Protein AF-A0A9Q4MUD4-F1 (afdb_monomer_lite)

Sequence (53 aa):
MENWRFIEENPDYMISDHGRVLSFKGKSKLILYTKIIGTGYETVSLLNKGICT

Secondary structure (DSSP, 8-state):
---EEEETTEEEEEEETTS-EEE-SSSS-EEPP-EE-TTS-EE-PPPPTT---

pLDDT: mean 90.57, std 8.16, range [61.78, 97.69]

Structure (mmCIF, N/CA/C/O backbone):
data_AF-A0A9Q4MUD4-F1
#
_entry.id   AF-A0A9Q4MUD4-F1
#
loop_
_atom_site.group_PDB
_atom_site.id
_atom_site.type_symbol
_atom_site.label_atom_id
_atom_site.label_alt_id
_atom_site.label_comp_id
_atom_site.label_asym_id
_atom_site.label_entity_id
_atom_site.label_seq_id
_atom_site.pdbx_PDB_ins_code
_atom_site.Cartn_x
_atom_site.Cartn_y
_atom_site.Cartn_z
_atom_site.occupancy
_atom_site.B_iso_or_equiv
_atom_site.auth_seq_id
_atom_site.auth_comp_id
_atom_site.auth_asym_id
_atom_site.auth_atom_id
_atom_site.pdbx_PDB_model_num
ATOM 1 N N . MET A 1 1 ? 5.298 18.231 0.505 1.00 87.62 1 MET A N 1
ATOM 2 C CA . MET A 1 1 ? 4.359 17.511 1.393 1.00 87.62 1 MET A CA 1
ATOM 3 C C . MET A 1 1 ? 3.913 16.286 0.622 1.00 87.62 1 MET A C 1
ATOM 5 O O . MET A 1 1 ? 3.620 16.446 -0.553 1.00 87.62 1 MET A O 1
ATOM 9 N N . GLU A 1 2 ? 3.965 15.098 1.216 1.00 93.44 2 GLU A N 1
ATOM 10 C CA . GLU A 1 2 ? 3.534 13.867 0.541 1.00 93.44 2 GLU A CA 1
ATOM 11 C C . GLU A 1 2 ? 2.002 13.841 0.484 1.00 93.44 2 GLU A C 1
ATOM 13 O O . GLU A 1 2 ? 1.350 13.994 1.523 1.00 93.44 2 GLU A O 1
ATOM 18 N N . ASN A 1 3 ? 1.433 13.704 -0.716 1.00 97.38 3 ASN A N 1
ATOM 19 C CA . ASN A 1 3 ? -0.014 13.607 -0.886 1.00 97.38 3 ASN A CA 1
ATOM 20 C C . ASN A 1 3 ? -0.444 12.150 -0.779 1.00 97.38 3 ASN A C 1
ATOM 22 O O . ASN A 1 3 ? 0.180 11.276 -1.372 1.00 97.38 3 ASN A O 1
ATOM 26 N N . TRP A 1 4 ? -1.536 11.903 -0.061 1.00 97.25 4 TRP A N 1
ATOM 27 C CA . TRP A 1 4 ? -2.059 10.563 0.178 1.00 97.25 4 TRP A CA 1
ATOM 28 C C . TRP A 1 4 ? -3.508 10.470 -0.280 1.00 97.25 4 TRP A C 1
ATOM 30 O O . TRP A 1 4 ? -4.309 11.367 -0.013 1.00 97.25 4 TRP A O 1
ATOM 40 N N . ARG A 1 5 ? -3.864 9.352 -0.914 1.00 97.50 5 ARG A N 1
ATOM 41 C CA . ARG A 1 5 ? -5.250 9.022 -1.268 1.00 97.50 5 ARG A CA 1
ATOM 42 C C . ARG A 1 5 ? -5.572 7.578 -0.916 1.00 97.50 5 ARG A C 1
ATOM 44 O O . ARG A 1 5 ? -4.681 6.733 -0.922 1.00 97.50 5 ARG A O 1
ATOM 51 N N . PHE A 1 6 ? -6.836 7.294 -0.626 1.00 95.88 6 PHE A N 1
ATOM 52 C CA . PHE A 1 6 ? -7.294 5.920 -0.425 1.00 95.88 6 PHE A CA 1
ATOM 53 C C . PHE A 1 6 ? -7.221 5.116 -1.723 1.00 95.88 6 PHE A C 1
ATOM 55 O O . PHE A 1 6 ? -7.416 5.656 -2.813 1.00 95.88 6 PHE A O 1
ATOM 62 N N . ILE A 1 7 ? -6.951 3.819 -1.593 1.00 94.31 7 ILE A N 1
ATOM 63 C CA . ILE A 1 7 ? -7.125 2.864 -2.686 1.00 94.31 7 ILE A CA 1
ATOM 64 C C . ILE A 1 7 ? -8.620 2.543 -2.755 1.00 94.31 7 ILE A C 1
ATOM 66 O O . ILE A 1 7 ? -9.163 1.957 -1.823 1.00 94.31 7 ILE A O 1
ATOM 70 N N . GLU A 1 8 ? -9.294 2.952 -3.832 1.00 90.25 8 GLU A N 1
ATOM 71 C CA . GLU A 1 8 ? -10.767 2.960 -3.912 1.00 90.25 8 GLU A CA 1
ATOM 72 C C . GLU A 1 8 ? -11.401 1.591 -3.623 1.00 90.25 8 GLU A C 1
ATOM 74 O O . GLU A 1 8 ? -12.349 1.488 -2.843 1.00 90.25 8 GLU A O 1
ATOM 79 N N . GLU A 1 9 ? -10.838 0.518 -4.178 1.00 89.44 9 GLU A N 1
ATOM 80 C CA . GLU A 1 9 ? -11.352 -0.843 -3.980 1.00 89.44 9 GLU A CA 1
ATOM 81 C C . GLU A 1 9 ? -10.932 -1.468 -2.636 1.00 89.44 9 GLU A C 1
ATOM 83 O O . GLU A 1 9 ? -11.521 -2.459 -2.194 1.00 89.44 9 GLU A O 1
ATOM 88 N N . ASN A 1 10 ? -9.945 -0.883 -1.950 1.00 91.38 10 ASN A N 1
ATOM 89 C CA . ASN A 1 10 ? -9.413 -1.378 -0.683 1.00 91.38 10 ASN A CA 1
ATOM 90 C C . ASN A 1 10 ? -9.098 -0.212 0.280 1.00 91.38 10 ASN A C 1
ATOM 92 O O . ASN A 1 10 ? -7.930 0.139 0.472 1.00 91.38 10 ASN A O 1
ATOM 96 N N . PRO A 1 11 ? -10.133 0.395 0.898 1.00 91.69 11 PRO A N 1
ATOM 97 C CA . PRO A 1 11 ? -10.003 1.621 1.693 1.00 91.69 11 PRO A CA 1
ATOM 98 C C . PRO A 1 11 ? -9.240 1.426 3.011 1.00 91.69 11 PRO A C 1
ATOM 100 O O . PRO A 1 11 ? -8.942 2.398 3.699 1.00 91.69 11 PRO A O 1
ATOM 103 N N . ASP A 1 12 ? -8.870 0.186 3.341 1.00 92.62 12 ASP A N 1
ATOM 104 C CA . ASP A 1 12 ? -7.957 -0.130 4.440 1.00 92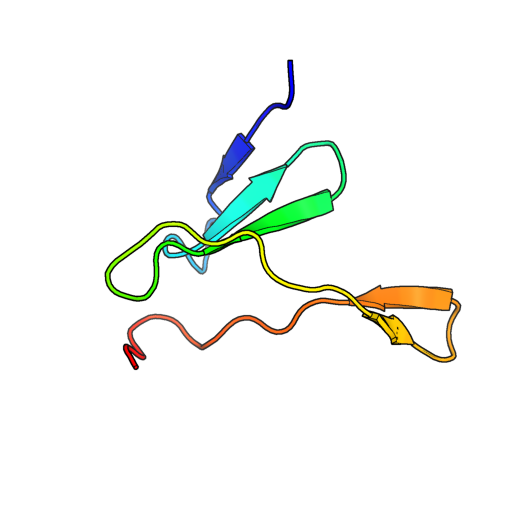.62 12 ASP A CA 1
ATOM 105 C C . ASP A 1 12 ? -6.510 0.325 4.153 1.00 92.62 12 ASP A C 1
ATOM 107 O O . ASP A 1 12 ? -5.630 0.185 5.009 1.00 92.62 12 ASP A O 1
ATOM 111 N N . TYR A 1 13 ? -6.248 0.858 2.955 1.00 95.19 13 TYR A N 1
ATOM 112 C CA . TYR A 1 13 ? -4.940 1.314 2.509 1.00 95.19 13 TYR A CA 1
ATOM 113 C C . TYR A 1 13 ? -5.003 2.686 1.829 1.00 95.19 13 TYR A C 1
ATOM 115 O O . TYR A 1 13 ? -5.963 3.030 1.134 1.00 95.19 13 TYR A O 1
ATOM 123 N N . MET A 1 14 ? -3.923 3.453 1.975 1.00 96.56 14 MET A N 1
ATOM 124 C CA . MET A 1 14 ? -3.661 4.663 1.194 1.00 96.56 14 MET A CA 1
ATOM 125 C C . MET A 1 14 ? -2.375 4.509 0.389 1.00 96.56 14 MET A C 1
ATOM 127 O O . MET A 1 14 ? -1.437 3.854 0.839 1.00 96.56 14 MET A O 1
ATOM 131 N N . ILE A 1 15 ? -2.316 5.159 -0.769 1.00 96.88 15 ILE A N 1
ATOM 132 C CA . ILE A 1 15 ? -1.113 5.278 -1.590 1.00 96.88 15 ILE A CA 1
ATOM 133 C C . ILE A 1 15 ? -0.682 6.739 -1.675 1.00 96.88 15 ILE A C 1
ATOM 135 O O . ILE A 1 15 ? -1.531 7.634 -1.785 1.00 96.88 15 ILE A O 1
ATOM 139 N N . SER A 1 16 ? 0.626 6.974 -1.605 1.00 97.31 16 SER A N 1
ATOM 140 C CA . SER A 1 16 ? 1.194 8.300 -1.793 1.00 97.31 16 SER A CA 1
ATOM 141 C C . SER A 1 16 ? 1.555 8.608 -3.242 1.00 97.31 16 SER A C 1
ATOM 143 O O . SER A 1 16 ? 1.688 7.712 -4.077 1.00 97.31 16 SER A O 1
ATOM 145 N N . ASP A 1 17 ? 1.772 9.887 -3.538 1.00 97.69 17 ASP A N 1
ATOM 146 C CA . ASP A 1 17 ? 2.339 10.358 -4.808 1.00 97.69 17 ASP A CA 1
ATOM 147 C C . ASP A 1 17 ? 3.777 9.868 -5.078 1.00 97.69 17 ASP A C 1
ATOM 149 O O . ASP A 1 17 ? 4.232 9.922 -6.218 1.00 97.69 17 ASP A O 1
ATOM 153 N N . HIS A 1 18 ? 4.458 9.316 -4.069 1.00 95.38 18 HIS A N 1
ATOM 154 C CA . HIS A 1 18 ? 5.766 8.663 -4.195 1.00 95.38 18 HIS A CA 1
ATOM 155 C C . HIS A 1 18 ? 5.678 7.130 -4.303 1.00 95.38 18 HIS A C 1
ATOM 157 O O . HIS A 1 18 ? 6.709 6.462 -4.318 1.00 95.38 18 HIS A O 1
ATOM 163 N N . GLY A 1 19 ? 4.471 6.553 -4.338 1.00 94.88 19 GLY A N 1
ATOM 164 C CA . GLY A 1 19 ? 4.264 5.107 -4.473 1.00 94.88 19 GLY A CA 1
ATOM 165 C C . GLY A 1 19 ? 4.359 4.306 -3.170 1.00 94.88 19 GLY A C 1
ATOM 166 O O . GLY A 1 19 ? 4.280 3.079 -3.204 1.00 94.88 19 GLY A O 1
ATOM 167 N N . ARG A 1 20 ? 4.474 4.960 -2.007 1.00 95.9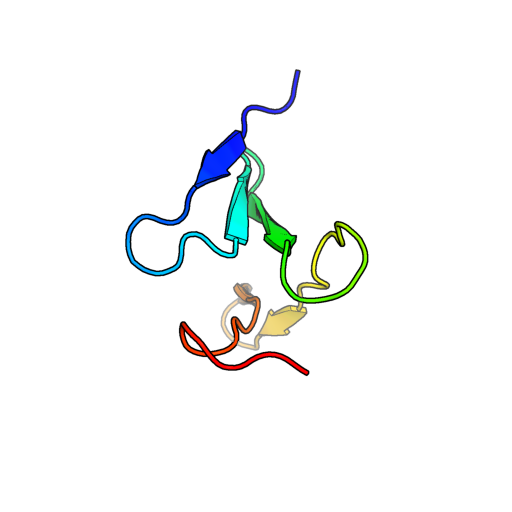4 20 ARG A N 1
ATOM 168 C CA . ARG A 1 20 ? 4.428 4.269 -0.708 1.00 95.94 20 ARG A CA 1
ATOM 169 C C . ARG A 1 20 ? 2.998 3.882 -0.368 1.00 95.94 20 ARG A C 1
ATOM 171 O O . ARG A 1 20 ? 2.067 4.639 -0.639 1.00 95.94 20 ARG A O 1
ATOM 178 N N . VAL A 1 21 ? 2.828 2.738 0.291 1.00 96.50 21 VAL A N 1
ATOM 179 C CA . VAL A 1 21 ? 1.511 2.280 0.748 1.00 96.50 21 VAL A CA 1
ATOM 180 C C . VAL A 1 21 ? 1.433 2.290 2.266 1.00 96.50 21 VAL A C 1
ATOM 182 O O . VAL A 1 21 ? 2.283 1.722 2.944 1.00 96.50 21 VAL A O 1
ATOM 185 N N . LEU A 1 22 ? 0.389 2.919 2.796 1.00 96.06 22 LEU A N 1
ATOM 186 C CA . LEU A 1 22 ? 0.067 2.974 4.217 1.00 96.06 22 LEU A CA 1
ATOM 187 C C . LEU A 1 22 ? -1.112 2.043 4.506 1.00 96.06 22 LEU A C 1
ATOM 189 O O . LEU A 1 22 ? -2.162 2.166 3.883 1.00 96.06 22 LEU A O 1
ATOM 193 N N . SER A 1 23 ? -0.945 1.137 5.462 1.00 94.56 23 SER A N 1
ATOM 194 C CA . SER A 1 23 ? -1.977 0.232 5.962 1.00 94.56 23 SER A CA 1
ATOM 195 C C . SER A 1 23 ? -2.646 0.795 7.206 1.00 94.56 23 SER A C 1
ATOM 197 O O . SER A 1 23 ? -1.967 1.254 8.126 1.00 94.56 23 SER A O 1
ATOM 199 N N . PHE A 1 24 ? -3.971 0.684 7.250 1.00 91.00 24 PHE A N 1
ATOM 200 C CA . PHE A 1 24 ? -4.811 0.913 8.425 1.00 91.00 24 PHE A CA 1
ATOM 201 C C . PHE A 1 24 ? -5.304 -0.400 9.042 1.00 91.00 24 PHE A C 1
ATOM 203 O O . PHE A 1 24 ? -5.966 -0.377 10.077 1.00 91.00 24 PHE A O 1
ATOM 210 N N . LYS A 1 25 ? -4.975 -1.548 8.435 1.00 86.62 25 LYS A N 1
ATOM 211 C CA . LYS A 1 25 ? -5.288 -2.856 9.009 1.00 86.62 25 LYS A CA 1
ATOM 212 C C . LYS A 1 25 ? -4.466 -3.096 10.269 1.00 86.62 25 LYS A C 1
ATOM 214 O O . LYS A 1 25 ? -3.238 -3.060 10.221 1.00 86.62 25 LYS A O 1
ATOM 219 N N . GLY A 1 26 ? -5.158 -3.375 11.370 1.00 79.94 26 GLY A N 1
ATOM 220 C CA . GLY A 1 26 ? -4.566 -3.631 12.680 1.00 79.94 26 GLY A CA 1
ATOM 221 C C . GLY A 1 26 ? -4.766 -2.471 13.655 1.00 79.94 26 GLY A C 1
ATOM 222 O O . GLY A 1 26 ? -5.673 -1.655 13.513 1.00 79.94 26 GLY A O 1
ATOM 223 N N . LYS A 1 27 ? -3.927 -2.418 14.695 1.00 80.69 27 LYS A N 1
ATOM 224 C CA . LYS A 1 27 ? -4.043 -1.417 15.774 1.00 80.69 27 LYS A CA 1
ATOM 225 C C . LYS A 1 27 ? -3.363 -0.084 15.458 1.00 80.69 27 LYS A C 1
ATOM 227 O O . LYS A 1 27 ? -3.620 0.903 16.141 1.00 80.69 27 LYS A O 1
ATOM 232 N N . SER A 1 28 ? -2.474 -0.051 14.470 1.00 83.62 28 SER A N 1
ATOM 233 C CA . SER A 1 28 ? -1.668 1.121 14.139 1.00 83.62 28 SER A CA 1
ATOM 234 C C . SER A 1 28 ? -1.506 1.281 12.633 1.00 83.62 28 SER A C 1
ATOM 236 O O . SER A 1 28 ? -1.566 0.318 11.872 1.00 83.62 28 SER A O 1
ATOM 238 N N . LYS A 1 29 ? -1.281 2.529 12.213 1.00 90.31 29 LYS A N 1
ATOM 239 C CA . LYS A 1 29 ? -0.938 2.847 10.828 1.00 90.31 29 LYS A CA 1
ATOM 240 C C . LYS A 1 29 ? 0.493 2.386 10.550 1.00 90.31 29 LYS A C 1
ATOM 242 O O . LYS A 1 29 ? 1.391 2.715 11.325 1.00 90.31 29 LYS A O 1
ATOM 247 N N . LEU A 1 30 ? 0.709 1.667 9.452 1.00 94.00 30 LEU A N 1
ATOM 248 C CA . LEU A 1 30 ? 2.018 1.115 9.087 1.00 94.00 30 LEU A CA 1
ATOM 249 C C . LEU A 1 30 ? 2.317 1.365 7.609 1.00 94.00 30 LEU A C 1
ATOM 251 O O . LEU A 1 30 ? 1.503 1.016 6.759 1.00 94.00 30 LEU A O 1
ATOM 255 N N . ILE A 1 31 ? 3.487 1.928 7.289 1.00 95.12 31 ILE A N 1
ATOM 256 C CA . ILE A 1 31 ? 3.971 1.961 5.901 1.00 95.12 31 ILE A CA 1
ATOM 257 C C . ILE A 1 31 ? 4.431 0.550 5.540 1.00 95.12 31 ILE A C 1
ATOM 259 O O . ILE A 1 31 ? 5.276 -0.028 6.224 1.00 95.12 31 ILE A O 1
ATOM 263 N N . LEU A 1 32 ? 3.847 -0.011 4.488 1.00 95.06 32 LEU A N 1
ATOM 264 C CA . LEU A 1 32 ? 4.151 -1.356 4.035 1.00 95.06 32 LEU A CA 1
ATOM 265 C C . LEU A 1 32 ? 5.532 -1.415 3.391 1.00 95.06 32 LEU A C 1
ATOM 267 O O . LEU A 1 32 ? 5.941 -0.518 2.655 1.00 95.06 32 LEU A O 1
ATOM 271 N N . TYR A 1 33 ? 6.221 -2.521 3.651 1.00 94.19 33 TYR A N 1
ATOM 272 C CA . TYR A 1 33 ? 7.463 -2.846 2.974 1.00 94.19 33 TYR A CA 1
ATOM 273 C C . TYR A 1 33 ? 7.195 -3.229 1.517 1.00 94.19 33 TYR A C 1
ATOM 275 O O . TYR A 1 33 ? 6.284 -4.006 1.214 1.00 94.19 33 TYR A O 1
ATOM 283 N N . THR A 1 34 ? 8.029 -2.705 0.633 1.00 94.56 34 THR A N 1
ATOM 284 C CA . THR A 1 34 ? 8.019 -2.967 -0.800 1.00 94.56 34 THR A CA 1
ATOM 285 C C . THR A 1 34 ? 9.242 -3.789 -1.197 1.00 94.56 34 THR A C 1
ATOM 287 O O . THR A 1 34 ? 10.289 -3.739 -0.552 1.00 94.56 34 THR A O 1
ATOM 290 N N . LYS A 1 35 ? 9.130 -4.555 -2.284 1.00 94.31 35 LYS A N 1
ATOM 291 C CA . LYS A 1 35 ? 10.261 -5.287 -2.872 1.00 94.31 35 LYS A CA 1
ATOM 292 C C . LYS A 1 35 ? 10.322 -5.083 -4.378 1.00 94.31 35 LYS A C 1
ATOM 294 O O . LYS A 1 35 ? 9.284 -5.080 -5.042 1.00 94.31 35 LYS A O 1
ATOM 299 N N . ILE A 1 36 ? 11.534 -4.995 -4.918 1.00 94.44 36 ILE A N 1
ATOM 300 C CA . ILE A 1 36 ? 11.764 -5.035 -6.364 1.00 94.44 36 ILE A CA 1
ATOM 301 C C . ILE A 1 36 ? 11.742 -6.499 -6.810 1.00 94.44 36 ILE A C 1
ATOM 303 O O . ILE A 1 36 ? 12.438 -7.339 -6.239 1.00 94.44 36 ILE A O 1
ATOM 307 N N . ILE A 1 37 ? 10.925 -6.815 -7.811 1.00 93.94 37 ILE A N 1
ATOM 308 C CA . ILE A 1 37 ? 10.874 -8.152 -8.422 1.00 93.94 37 ILE A CA 1
ATOM 309 C C . ILE A 1 37 ? 11.734 -8.211 -9.690 1.00 93.94 37 ILE A C 1
ATOM 311 O O . ILE A 1 37 ? 12.182 -7.184 -10.190 1.00 93.94 37 ILE A O 1
ATOM 315 N N . GLY A 1 38 ? 11.961 -9.414 -10.234 1.00 88.88 38 GLY A N 1
ATOM 316 C CA . GLY A 1 38 ? 12.904 -9.650 -11.342 1.00 88.88 38 GLY A CA 1
ATOM 317 C C . GLY A 1 38 ? 12.633 -8.877 -12.641 1.00 88.88 38 GLY A C 1
ATOM 318 O O . GLY A 1 38 ? 13.503 -8.813 -13.500 1.00 88.88 38 GLY A O 1
ATOM 319 N N . THR A 1 39 ? 11.458 -8.263 -12.781 1.00 94.38 39 THR A N 1
ATOM 320 C CA . THR A 1 39 ? 11.099 -7.375 -13.896 1.00 94.38 39 THR A CA 1
ATOM 321 C C . THR A 1 39 ? 11.476 -5.905 -13.660 1.00 94.38 39 THR A C 1
ATOM 323 O O . THR A 1 39 ? 11.215 -5.073 -14.522 1.00 94.38 39 THR 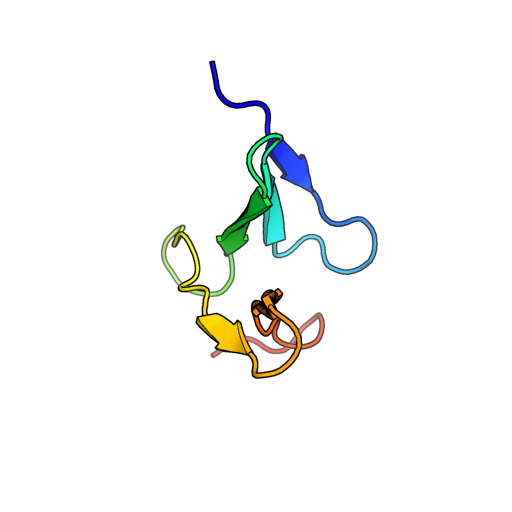A O 1
ATOM 326 N N . GLY A 1 40 ? 12.075 -5.564 -12.513 1.00 94.31 40 GLY A N 1
ATOM 327 C CA . GLY A 1 40 ? 12.476 -4.197 -12.154 1.00 94.31 40 GLY A CA 1
ATOM 328 C C . GLY A 1 40 ? 11.370 -3.349 -11.519 1.00 94.31 40 GLY A C 1
ATOM 329 O O . GLY A 1 40 ? 11.608 -2.190 -11.196 1.00 94.31 40 GLY A O 1
ATOM 330 N N . TYR A 1 41 ? 10.178 -3.914 -11.308 1.00 94.94 41 TYR A N 1
ATOM 331 C CA . TYR A 1 41 ? 9.058 -3.212 -10.681 1.00 94.94 41 TYR A CA 1
ATOM 332 C C . TYR A 1 41 ? 9.067 -3.386 -9.167 1.00 94.94 41 TYR A C 1
ATOM 334 O O . TYR A 1 41 ? 9.276 -4.486 -8.647 1.00 94.94 41 TYR A O 1
ATOM 342 N N . GLU A 1 42 ? 8.792 -2.296 -8.462 1.00 95.12 42 GLU A N 1
ATOM 343 C CA . GLU A 1 42 ? 8.508 -2.323 -7.0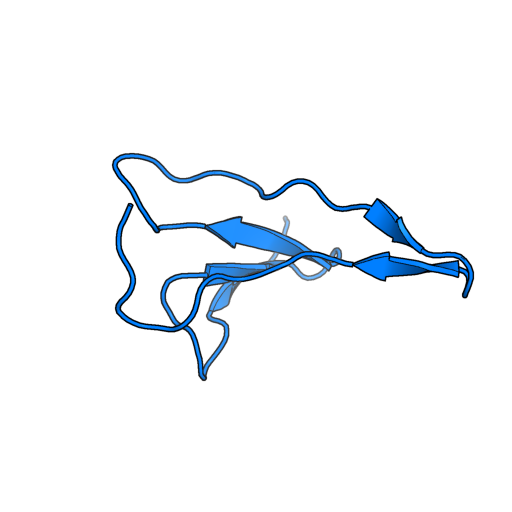38 1.00 95.12 42 GLU A CA 1
ATOM 344 C C . GLU A 1 42 ? 7.089 -2.853 -6.793 1.00 95.12 42 GLU A C 1
ATOM 346 O O . GLU A 1 42 ? 6.142 -2.508 -7.501 1.00 95.12 42 GLU A O 1
ATOM 351 N N . THR A 1 43 ? 6.943 -3.738 -5.809 1.00 94.81 43 THR A N 1
ATOM 352 C CA . THR A 1 43 ? 5.682 -4.426 -5.513 1.00 94.81 43 THR A CA 1
ATOM 353 C C . THR A 1 43 ? 5.402 -4.451 -4.019 1.00 94.81 43 THR A C 1
ATOM 355 O O . THR A 1 43 ? 6.314 -4.577 -3.199 1.00 94.81 43 THR A O 1
ATOM 358 N N . VAL A 1 44 ? 4.116 -4.380 -3.678 1.00 94.56 44 VAL A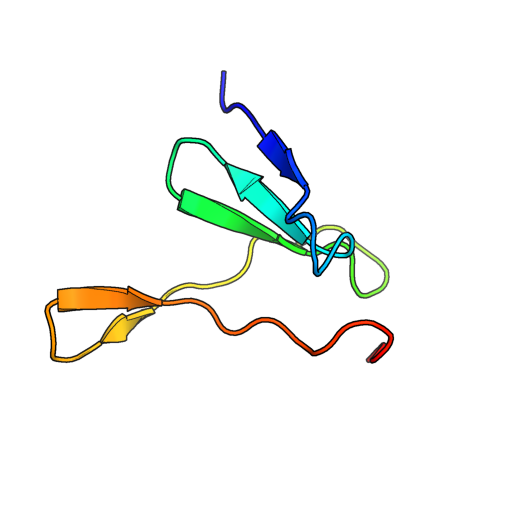 N 1
ATOM 359 C CA . VAL A 1 44 ? 3.585 -4.533 -2.322 1.00 94.56 44 VAL A CA 1
ATOM 360 C C . VAL A 1 44 ? 2.346 -5.417 -2.370 1.00 94.56 44 VAL A C 1
ATOM 362 O O . VAL A 1 44 ? 1.531 -5.309 -3.285 1.00 94.56 44 VAL A O 1
ATOM 365 N N . SER A 1 45 ? 2.206 -6.303 -1.389 1.00 91.50 45 SER A N 1
ATOM 366 C CA . SER A 1 45 ? 1.035 -7.172 -1.271 1.00 91.50 45 SER A CA 1
ATOM 367 C C . SER A 1 45 ? 0.023 -6.555 -0.313 1.00 91.50 45 SER A C 1
ATOM 369 O O . SER A 1 45 ? 0.356 -6.261 0.834 1.00 91.50 45 SER A O 1
ATOM 371 N N . LEU A 1 46 ? -1.220 -6.396 -0.767 1.00 92.06 46 LEU A N 1
ATOM 372 C CA . LEU A 1 46 ? -2.338 -5.948 0.065 1.00 92.06 46 LEU A CA 1
ATOM 373 C C . LEU A 1 46 ? -3.186 -7.153 0.466 1.00 92.06 46 LEU A C 1
ATOM 375 O O . LEU A 1 46 ? -3.430 -8.043 -0.347 1.00 92.06 46 LEU A O 1
ATOM 379 N N . LEU A 1 47 ? -3.662 -7.182 1.709 1.00 88.25 47 LEU A N 1
ATOM 380 C CA . LEU A 1 47 ? -4.630 -8.192 2.129 1.00 88.25 47 LEU A CA 1
ATOM 381 C C . LEU A 1 47 ? -6.009 -7.837 1.569 1.00 88.25 47 LEU A C 1
ATOM 383 O O . LEU A 1 47 ? -6.405 -6.666 1.598 1.00 88.25 47 LEU A O 1
ATOM 387 N N . ASN A 1 48 ? -6.772 -8.852 1.161 1.00 81.44 48 ASN A N 1
ATOM 388 C CA . ASN A 1 48 ? -8.139 -8.673 0.670 1.00 81.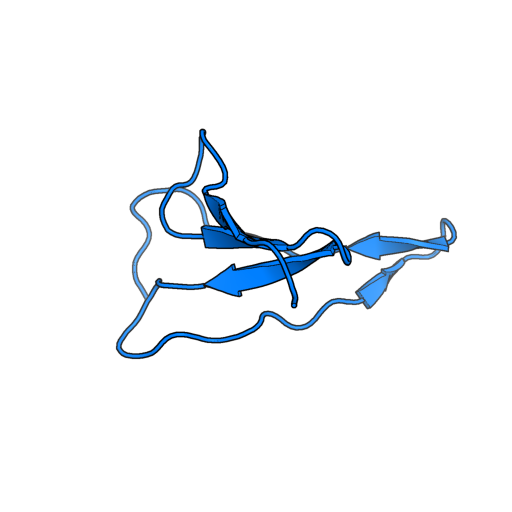44 48 ASN A CA 1
ATOM 389 C C . ASN A 1 48 ? -9.001 -7.900 1.671 1.00 81.44 48 ASN A C 1
ATOM 391 O O . ASN A 1 48 ? -8.881 -8.076 2.889 1.00 81.44 48 ASN A O 1
ATOM 395 N N . LYS A 1 49 ? -9.880 -7.047 1.146 1.00 76.25 49 LYS A N 1
ATOM 396 C CA . LYS A 1 49 ? -10.830 -6.250 1.926 1.00 76.25 49 LYS A CA 1
ATOM 397 C C . LYS A 1 49 ? -11.564 -7.117 2.959 1.00 76.25 49 LYS A C 1
ATOM 399 O O . LYS A 1 49 ? -12.011 -8.216 2.642 1.00 76.25 49 LYS A O 1
ATOM 404 N N . GLY A 1 50 ? -11.661 -6.629 4.195 1.00 70.38 50 GLY A N 1
ATOM 405 C CA . GLY A 1 50 ? -12.365 -7.317 5.287 1.00 70.38 50 GLY A CA 1
ATOM 406 C C . GLY A 1 50 ? -11.581 -8.422 6.008 1.00 70.38 50 GLY A C 1
ATOM 407 O O . GLY A 1 50 ? -12.035 -8.891 7.047 1.00 70.38 50 GLY A O 1
ATOM 408 N N . ILE A 1 51 ? -10.396 -8.818 5.525 1.00 72.19 51 ILE A N 1
ATOM 409 C CA . ILE A 1 51 ? -9.491 -9.682 6.298 1.00 72.19 51 ILE A CA 1
ATOM 410 C C . ILE A 1 51 ? -8.720 -8.814 7.292 1.00 72.19 51 ILE A C 1
ATOM 412 O O . ILE A 1 51 ? -7.859 -8.034 6.875 1.00 72.19 51 ILE A O 1
ATOM 416 N N . CYS A 1 52 ? -9.018 -8.968 8.581 1.00 65.94 52 CYS A N 1
ATOM 417 C CA . CYS A 1 52 ? -8.275 -8.374 9.691 1.00 65.94 52 CYS A CA 1
ATOM 418 C C . CYS A 1 52 ? -7.402 -9.453 10.346 1.00 65.94 52 CYS A C 1
ATOM 420 O O . CYS A 1 52 ? -7.888 -10.551 10.609 1.00 65.94 52 CYS A O 1
ATOM 422 N N . THR A 1 53 ? -6.134 -9.140 10.604 1.00 61.78 53 THR A N 1
ATOM 423 C CA . THR A 1 53 ? -5.178 -9.984 11.344 1.00 61.78 53 THR A CA 1
ATOM 424 C C . THR A 1 53 ? -4.779 -9.317 12.645 1.00 61.78 53 THR A C 1
ATOM 426 O O . THR A 1 53 ? -4.604 -8.075 12.604 1.00 61.78 53 THR A O 1
#

Foldseek 3Di:
DWDWDAPVQANQWIATPVGWIWGVADDDIDTFDWDQDPVRDIDGDDDHHPDHD

Radius of gyration: 11.61 Å; chains: 1; bounding box: 25×28×30 Å

InterPro domains:
  IPR010902 NUMOD4 [PF07463] (2-46)
  IPR044925 His-Me finger superfamily [SSF54060] (2-49)

Organism: Parabacteroides distasonis (NCBI:txid823)